Protein AF-A0A3C0CTW0-F1 (afdb_monomer_lite)

Sequence (171 aa):
MAKQFTDHVKERFPDVNFYAYLYDEPPAKVYTELAKITNALHQAAPDLKIFIPKQVSKDIGYVQTWCVPMSPGYLHPNLQKAELEAGRDIWYYNWVVRLDPYDYIRGRLYTWQIYSADGNGGLLWNTVFNPKGINPWNDFEKTHSCGGATIFYPPLKEGEEMIPSLRAAQV

pLDDT: mean 89.59, std 7.58, range [68.06, 98.0]

Structure (mmCIF, N/CA/C/O backbone):
data_AF-A0A3C0CTW0-F1
#
_entry.id   AF-A0A3C0CTW0-F1
#
loop_
_atom_site.group_PDB
_atom_site.id
_atom_site.type_symbol
_atom_site.label_atom_id
_atom_site.label_alt_id
_atom_site.label_comp_id
_atom_site.label_asym_id
_atom_site.label_entity_id
_atom_site.label_seq_id
_atom_site.pdbx_PDB_ins_code
_atom_site.Cartn_x
_atom_site.Cartn_y
_atom_site.Cartn_z
_atom_site.occupancy
_atom_site.B_iso_or_equiv
_atom_site.auth_seq_id
_atom_site.auth_comp_id
_atom_site.auth_asym_id
_atom_site.auth_atom_id
_atom_site.pdbx_PDB_model_num
ATOM 1 N N . MET A 1 1 ? -27.154 0.621 -0.328 1.00 78.38 1 MET A N 1
ATOM 2 C CA . MET A 1 1 ? -26.190 0.370 -1.420 1.00 78.38 1 MET A CA 1
ATOM 3 C C . MET A 1 1 ? -24.886 -0.249 -0.919 1.00 78.38 1 MET A C 1
ATOM 5 O O . MET A 1 1 ? -24.635 -1.379 -1.301 1.00 78.38 1 MET A O 1
ATOM 9 N N . ALA A 1 2 ? -24.105 0.398 -0.036 1.00 86.81 2 ALA A N 1
ATOM 10 C CA . ALA A 1 2 ? -22.825 -0.159 0.447 1.00 86.81 2 ALA A CA 1
ATOM 11 C C . ALA A 1 2 ? -22.967 -1.565 1.064 1.00 86.81 2 ALA A C 1
ATOM 13 O O . ALA A 1 2 ? -22.318 -2.492 0.603 1.00 86.81 2 ALA A O 1
ATOM 14 N N . LYS A 1 3 ? -23.915 -1.751 1.996 1.00 91.62 3 LYS A N 1
ATOM 15 C CA . LYS A 1 3 ? -24.206 -3.064 2.597 1.00 91.62 3 LYS A CA 1
ATOM 16 C C . LYS A 1 3 ? -24.538 -4.146 1.565 1.00 91.62 3 LYS A C 1
ATOM 18 O O . LYS A 1 3 ? -23.960 -5.217 1.602 1.00 91.62 3 LYS A O 1
ATOM 23 N N . GLN A 1 4 ? -25.438 -3.848 0.627 1.00 92.88 4 GLN A N 1
ATOM 24 C CA . GLN A 1 4 ? -25.841 -4.798 -0.419 1.00 92.88 4 GLN A CA 1
ATOM 25 C C . GLN A 1 4 ? -24.654 -5.221 -1.290 1.00 92.88 4 GLN A C 1
ATOM 27 O O . GLN A 1 4 ? -24.538 -6.390 -1.639 1.00 92.88 4 GLN A O 1
ATOM 32 N N . PHE A 1 5 ? -23.768 -4.279 -1.624 1.00 90.56 5 PHE A N 1
ATOM 33 C CA . PHE A 1 5 ? -22.557 -4.582 -2.377 1.00 90.56 5 PHE A CA 1
ATOM 34 C C . PHE A 1 5 ? -21.584 -5.441 -1.557 1.00 90.56 5 PHE A C 1
ATOM 36 O O . PHE A 1 5 ? -21.097 -6.449 -2.059 1.00 90.56 5 PHE A O 1
ATOM 43 N N . THR A 1 6 ? -21.346 -5.090 -0.289 1.00 91.94 6 THR A N 1
ATOM 44 C CA . THR A 1 6 ? -20.495 -5.875 0.617 1.00 91.94 6 THR A CA 1
ATOM 45 C C . THR A 1 6 ? -21.022 -7.299 0.793 1.00 91.94 6 THR A C 1
ATOM 47 O O . THR A 1 6 ? -20.250 -8.245 0.662 1.00 91.94 6 THR A O 1
ATOM 50 N N . ASP A 1 7 ? -22.328 -7.463 1.020 1.00 93.19 7 ASP A N 1
ATOM 51 C CA . ASP A 1 7 ? -22.971 -8.774 1.154 1.00 93.19 7 ASP A CA 1
ATOM 52 C C . ASP A 1 7 ? -22.791 -9.603 -0.129 1.00 93.19 7 ASP A C 1
ATOM 54 O O . ASP A 1 7 ? -22.365 -10.755 -0.064 1.00 93.19 7 ASP A O 1
ATOM 58 N N . HIS A 1 8 ? -23.025 -8.997 -1.299 1.00 93.75 8 HIS A N 1
ATOM 59 C CA . HIS A 1 8 ? -22.859 -9.661 -2.592 1.00 93.75 8 HIS A CA 1
ATOM 60 C C . HIS A 1 8 ? -21.417 -10.127 -2.840 1.00 93.75 8 HIS A C 1
ATOM 62 O O . HIS A 1 8 ? -21.197 -11.258 -3.276 1.00 93.75 8 HIS A O 1
ATOM 68 N N . VAL A 1 9 ? -20.425 -9.275 -2.559 1.00 93.06 9 VAL A N 1
ATOM 69 C CA . VAL A 1 9 ? -19.009 -9.629 -2.744 1.00 93.06 9 VAL A CA 1
ATOM 70 C C . VAL A 1 9 ? -18.611 -10.765 -1.808 1.00 93.06 9 VAL A C 1
ATOM 72 O O . VAL A 1 9 ? -17.962 -11.703 -2.261 1.00 93.06 9 VAL A O 1
ATOM 75 N N . LYS A 1 10 ? -19.040 -10.731 -0.542 1.00 92.81 10 LYS A N 1
ATOM 76 C CA . LYS A 1 10 ? -18.757 -11.806 0.421 1.00 92.81 10 LYS A CA 1
ATOM 77 C C . LYS A 1 10 ? -19.406 -13.129 0.028 1.00 92.81 10 LYS A C 1
ATOM 79 O O . LYS A 1 10 ? -18.784 -14.172 0.178 1.00 92.81 10 LYS A O 1
ATOM 84 N N . GLU A 1 11 ? -20.637 -13.097 -0.478 1.00 95.06 11 GLU A N 1
ATOM 85 C CA . GLU A 1 11 ? -21.318 -14.302 -0.959 1.00 95.06 11 GLU A CA 1
ATOM 86 C C . GLU A 1 11 ? -20.597 -14.901 -2.174 1.00 95.06 11 GLU A C 1
ATOM 88 O O . GLU A 1 11 ? -20.412 -16.115 -2.263 1.00 95.06 11 GLU A O 1
ATOM 93 N N . ARG A 1 12 ? -20.160 -14.054 -3.113 1.00 96.06 12 ARG A N 1
ATOM 94 C CA . ARG A 1 12 ? -19.537 -14.511 -4.359 1.00 96.06 12 ARG A CA 1
ATOM 95 C C . ARG A 1 12 ? -18.065 -14.901 -4.198 1.00 96.06 12 ARG A C 1
ATOM 97 O O . ARG A 1 12 ? -17.605 -15.780 -4.929 1.00 96.06 12 ARG A O 1
ATOM 104 N N . PHE A 1 13 ? -17.352 -14.245 -3.284 1.00 94.56 13 PHE A N 1
ATOM 105 C CA . PHE A 1 13 ? -15.907 -14.353 -3.072 1.00 94.56 13 PHE A CA 1
ATOM 106 C C . PHE A 1 13 ? -15.573 -14.403 -1.566 1.00 94.56 13 PHE A C 1
ATOM 108 O O . PHE A 1 13 ? -14.969 -13.468 -1.036 1.00 94.56 13 PHE A O 1
ATOM 115 N N . PRO A 1 14 ? -15.958 -15.479 -0.856 1.00 91.25 14 PRO A N 1
ATOM 116 C CA . PRO A 1 14 ? -15.880 -15.543 0.608 1.00 91.25 14 PRO A CA 1
ATOM 117 C C . PRO A 1 14 ? -14.457 -15.421 1.170 1.00 91.25 14 PRO A C 1
ATOM 119 O O . PRO A 1 14 ? -14.283 -14.912 2.275 1.00 91.25 14 PRO A O 1
ATOM 122 N N . ASP A 1 15 ? -13.448 -15.827 0.398 1.00 91.38 15 ASP A N 1
ATOM 123 C CA . ASP A 1 15 ? -12.043 -15.837 0.824 1.00 91.38 15 ASP A CA 1
ATOM 124 C C . ASP A 1 15 ? -11.264 -14.581 0.390 1.00 91.38 15 ASP A C 1
ATOM 126 O O . ASP A 1 15 ? -10.053 -14.484 0.599 1.00 91.38 15 ASP A O 1
ATOM 130 N N . VAL A 1 16 ? -11.933 -13.608 -0.243 1.00 88.25 16 VAL A N 1
ATOM 131 C CA . VAL A 1 16 ? -11.286 -12.412 -0.797 1.00 88.25 16 VAL A CA 1
ATOM 132 C C . VAL A 1 16 ? -11.500 -11.210 0.115 1.00 88.25 16 VAL A C 1
ATOM 134 O O . VAL A 1 16 ? -12.624 -10.817 0.424 1.00 88.25 16 VAL A O 1
ATOM 137 N N . ASN A 1 17 ? -10.400 -10.552 0.484 1.00 85.12 17 ASN A N 1
ATOM 138 C CA . ASN A 1 17 ? -10.466 -9.242 1.120 1.00 85.12 17 ASN A CA 1
ATOM 139 C C . ASN A 1 17 ? -10.796 -8.175 0.073 1.00 85.12 17 ASN A C 1
ATOM 141 O O . ASN A 1 17 ? -9.999 -7.910 -0.826 1.00 85.12 17 ASN A O 1
ATOM 145 N N . PHE A 1 18 ? -11.954 -7.538 0.214 1.00 89.88 18 PHE A N 1
ATOM 146 C CA . PHE A 1 18 ? -12.351 -6.417 -0.627 1.00 89.88 18 PHE A CA 1
ATOM 147 C C . PHE A 1 18 ? -12.146 -5.087 0.101 1.00 89.88 18 PHE A C 1
ATOM 149 O O . PHE A 1 18 ? -12.523 -4.948 1.266 1.00 89.88 18 PHE A O 1
ATOM 156 N N . TYR A 1 19 ? -11.596 -4.104 -0.612 1.00 92.88 19 TYR A N 1
ATOM 157 C CA . TYR A 1 19 ? -11.325 -2.770 -0.088 1.00 92.88 19 TYR A CA 1
ATOM 158 C C . TYR A 1 19 ? -12.023 -1.698 -0.925 1.00 92.88 19 TYR A C 1
ATOM 160 O O . TYR A 1 19 ? -11.963 -1.709 -2.153 1.00 92.88 19 TYR A O 1
ATOM 168 N N . ALA A 1 20 ? -12.636 -0.727 -0.254 1.00 94.12 20 ALA A N 1
ATOM 169 C CA . ALA A 1 20 ? -13.048 0.523 -0.868 1.00 94.12 20 ALA A CA 1
ATOM 170 C C . ALA A 1 20 ? -11.861 1.496 -0.893 1.00 94.12 20 ALA A C 1
ATOM 172 O O . ALA A 1 20 ? -11.412 1.969 0.155 1.00 94.12 20 ALA A O 1
ATOM 173 N N . TYR A 1 21 ? -11.378 1.807 -2.095 1.00 94.06 21 TYR A N 1
ATOM 174 C CA . TYR A 1 21 ? -10.379 2.844 -2.334 1.00 94.06 21 TYR A CA 1
ATOM 175 C C . TYR A 1 21 ? -11.085 4.141 -2.734 1.00 94.06 21 TYR A C 1
ATOM 177 O O . TYR A 1 21 ? -11.569 4.280 -3.855 1.00 94.06 21 TYR A O 1
ATOM 185 N N . LEU A 1 22 ? -11.236 5.051 -1.770 1.00 90.06 22 LEU A N 1
ATOM 186 C CA . LEU A 1 22 ? -12.140 6.200 -1.904 1.00 90.06 22 LEU A CA 1
ATOM 187 C C . LEU A 1 22 ? -11.448 7.470 -2.396 1.00 90.06 22 LEU A C 1
ATOM 189 O O . LEU A 1 22 ? -12.069 8.278 -3.083 1.00 90.06 22 LEU A O 1
ATOM 193 N N . TYR A 1 23 ? -10.196 7.680 -1.996 1.00 94.56 23 TYR A N 1
ATOM 194 C CA . TYR A 1 23 ? -9.456 8.891 -2.319 1.00 94.56 23 TYR A CA 1
ATOM 195 C C . TYR A 1 23 ? -7.955 8.606 -2.284 1.00 94.56 23 TYR A C 1
ATOM 197 O O . TYR A 1 23 ? -7.455 8.037 -1.313 1.00 94.56 23 TYR A O 1
ATOM 205 N N . ASP A 1 24 ? -7.248 9.038 -3.325 1.00 94.38 24 ASP A N 1
ATOM 206 C CA . ASP A 1 24 ? -5.792 8.961 -3.399 1.00 94.38 24 ASP A CA 1
ATOM 207 C C . ASP A 1 24 ? -5.129 10.180 -2.738 1.00 94.38 24 ASP A C 1
ATOM 209 O O . ASP A 1 24 ? -5.405 11.321 -3.111 1.00 94.38 24 ASP A O 1
ATOM 213 N N . GLU A 1 25 ? -4.300 9.944 -1.722 1.00 93.81 25 GLU A N 1
ATOM 214 C CA . GLU A 1 25 ? -3.543 10.960 -0.980 1.00 93.81 25 GLU A CA 1
ATOM 215 C C . GLU A 1 25 ? -4.341 12.219 -0.577 1.00 93.81 25 GLU A C 1
ATOM 217 O O . GLU A 1 25 ? -3.901 13.348 -0.833 1.00 93.81 25 GLU A O 1
ATOM 222 N N . PRO A 1 26 ? -5.497 12.081 0.106 1.00 95.75 26 PRO A N 1
ATOM 223 C CA . PRO A 1 26 ? -6.413 13.194 0.332 1.00 95.75 26 PRO A CA 1
ATOM 224 C C . PRO A 1 26 ? -5.715 14.408 0.975 1.00 95.75 26 PRO A C 1
ATOM 226 O O . PRO A 1 26 ? -4.914 14.250 1.905 1.00 95.75 26 PRO A O 1
ATOM 229 N N . PRO A 1 27 ? -5.981 15.640 0.506 1.00 95.88 27 PRO A N 1
ATOM 230 C CA . PRO A 1 27 ? -5.496 16.852 1.159 1.00 95.88 27 PRO A CA 1
ATOM 231 C C . PRO A 1 27 ? -6.365 17.225 2.371 1.00 95.88 27 PRO A C 1
ATOM 233 O O . PRO A 1 27 ? -7.564 16.963 2.389 1.00 95.88 27 PRO A O 1
ATOM 236 N N . ALA A 1 28 ? -5.801 17.948 3.344 1.00 96.06 28 ALA A N 1
ATOM 237 C CA . ALA A 1 28 ? -6.490 18.294 4.598 1.00 96.06 28 ALA A CA 1
ATOM 238 C C . ALA A 1 28 ? -7.864 18.971 4.414 1.00 96.06 28 ALA A C 1
ATOM 240 O O . ALA A 1 28 ? -8.792 18.728 5.179 1.00 96.06 28 ALA A O 1
ATOM 241 N N . LYS A 1 29 ? -8.031 19.771 3.353 1.00 96.81 29 LYS A N 1
ATOM 242 C CA . LYS A 1 29 ? -9.288 20.475 3.042 1.00 96.81 29 LYS A CA 1
ATOM 243 C C . LYS A 1 29 ? -10.498 19.556 2.822 1.00 96.81 29 LYS A C 1
ATOM 245 O O . LYS A 1 29 ? -11.621 20.041 2.892 1.00 96.81 29 LYS A O 1
ATOM 250 N N . VAL A 1 30 ? -10.287 18.271 2.514 1.00 97.12 30 VAL A N 1
ATOM 251 C CA . VAL A 1 30 ? -11.383 17.308 2.304 1.00 97.12 30 VAL A CA 1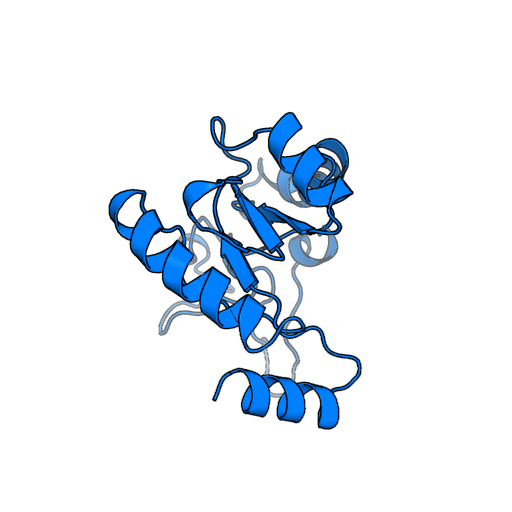
ATOM 252 C C . VAL A 1 30 ? -11.599 16.371 3.490 1.00 97.12 30 VAL A C 1
ATOM 254 O O . VAL A 1 30 ? -12.536 15.582 3.450 1.00 97.12 30 VAL A O 1
ATOM 257 N N . TYR A 1 31 ? -10.781 16.447 4.546 1.00 97.12 31 TYR A N 1
ATOM 258 C CA . TYR A 1 31 ? -10.824 15.484 5.654 1.00 97.12 31 TYR A CA 1
ATOM 259 C C . TYR A 1 31 ? -12.187 15.442 6.337 1.00 97.12 31 TYR A C 1
ATOM 261 O O . TYR A 1 31 ? -12.724 14.361 6.538 1.00 97.12 31 TYR A O 1
ATOM 269 N N . THR A 1 32 ? -12.803 16.598 6.592 1.00 97.50 32 THR A N 1
ATOM 270 C CA . THR A 1 32 ? -14.126 16.664 7.226 1.00 97.50 32 THR A CA 1
ATOM 271 C C . THR A 1 32 ? -15.200 15.939 6.419 1.00 97.50 32 THR A C 1
ATOM 273 O O . THR A 1 32 ? -15.996 15.192 6.984 1.00 97.50 32 THR A O 1
ATOM 276 N N . GLU A 1 33 ? -15.233 16.134 5.100 1.00 97.56 33 GLU A N 1
ATOM 277 C CA . GLU A 1 33 ? -16.213 15.458 4.245 1.00 97.56 33 GLU A CA 1
ATOM 278 C C . GLU A 1 33 ? -15.877 13.976 4.076 1.00 97.56 33 GLU A C 1
ATOM 280 O O . GLU A 1 33 ? -16.768 13.128 4.128 1.00 97.56 33 GLU A O 1
ATOM 285 N N . LEU A 1 34 ? -14.589 13.646 3.963 1.00 97.38 34 LEU A N 1
ATOM 286 C CA . LEU A 1 34 ? -14.139 12.265 3.876 1.00 97.38 34 LEU A CA 1
ATOM 287 C C . LEU A 1 34 ? -14.483 11.487 5.152 1.00 97.38 34 LEU A C 1
ATOM 289 O O . LEU A 1 34 ? -15.004 10.385 5.045 1.00 97.38 34 LEU A O 1
ATOM 293 N N . ALA A 1 35 ? -14.320 12.083 6.335 1.00 98.00 35 ALA A N 1
ATOM 294 C CA . ALA A 1 35 ? -14.710 11.490 7.611 1.00 98.00 35 ALA A CA 1
ATOM 295 C C . ALA A 1 35 ? -16.208 11.204 7.707 1.00 98.00 35 ALA A C 1
ATOM 297 O O . ALA A 1 35 ? -16.606 10.169 8.240 1.00 98.00 35 ALA A O 1
ATOM 298 N N . LYS A 1 36 ? -17.064 12.088 7.178 1.00 97.81 36 LYS A N 1
ATOM 299 C CA . LYS A 1 36 ? -18.508 11.812 7.108 1.00 97.81 36 LYS A CA 1
ATOM 300 C C . LYS A 1 36 ? -18.777 10.576 6.253 1.00 97.81 36 LYS A C 1
ATOM 302 O O . LYS A 1 36 ? -19.565 9.723 6.651 1.00 97.81 36 LYS A O 1
ATOM 307 N N . ILE A 1 37 ? -18.106 10.468 5.106 1.00 96.69 37 ILE A N 1
ATOM 308 C CA . ILE A 1 37 ? -18.275 9.356 4.165 1.00 96.69 37 ILE A CA 1
ATOM 309 C C . ILE A 1 37 ? -17.755 8.047 4.766 1.00 96.69 37 ILE A C 1
ATOM 311 O O . ILE A 1 37 ? -18.495 7.067 4.810 1.00 96.69 37 ILE A O 1
ATOM 315 N N . THR A 1 38 ? -16.512 8.017 5.248 1.00 97.31 38 THR A N 1
ATOM 316 C CA . THR A 1 38 ? -15.878 6.803 5.779 1.00 97.31 38 THR A CA 1
ATOM 317 C C . THR A 1 38 ? -16.617 6.263 6.998 1.00 97.31 38 THR A C 1
ATOM 319 O O . THR A 1 38 ? -16.889 5.064 7.070 1.00 97.31 38 THR A O 1
ATOM 322 N N . ASN A 1 39 ? -17.039 7.139 7.914 1.00 97.31 39 ASN A N 1
ATOM 323 C CA . ASN A 1 39 ? -17.809 6.737 9.087 1.00 97.31 39 ASN A CA 1
ATOM 324 C C . ASN A 1 39 ? -19.211 6.241 8.710 1.00 97.31 39 ASN A C 1
ATOM 326 O O . ASN A 1 39 ? -19.650 5.222 9.240 1.00 97.31 39 ASN A O 1
ATOM 330 N N . ALA A 1 40 ? -19.905 6.907 7.780 1.00 96.75 40 ALA A N 1
ATOM 331 C CA . ALA A 1 40 ? -21.215 6.451 7.313 1.00 96.75 40 ALA A CA 1
ATOM 332 C C . ALA A 1 40 ? -21.127 5.090 6.601 1.00 96.75 40 ALA A C 1
ATOM 334 O O . ALA A 1 40 ? -21.987 4.232 6.803 1.00 96.75 40 ALA A O 1
ATOM 335 N N . LEU A 1 41 ? -20.076 4.867 5.804 1.00 95.94 41 LEU A N 1
ATOM 336 C CA . LEU A 1 41 ? -19.817 3.578 5.162 1.00 95.94 41 LEU A CA 1
ATOM 337 C C . LEU A 1 41 ? -19.554 2.482 6.194 1.00 95.94 41 LEU A C 1
ATOM 339 O O . LEU A 1 41 ? -20.175 1.426 6.104 1.00 95.94 41 LEU A O 1
ATOM 343 N N . HIS A 1 42 ? -18.708 2.745 7.192 1.00 96.00 42 HIS A N 1
ATOM 344 C CA . HIS A 1 42 ? -18.429 1.785 8.258 1.00 96.00 42 HIS A CA 1
ATOM 345 C C . HIS A 1 42 ? -19.683 1.450 9.078 1.00 96.00 42 HIS A C 1
ATOM 347 O O . HIS A 1 42 ? -19.943 0.285 9.357 1.00 96.00 42 HIS A O 1
ATOM 353 N N . GLN A 1 43 ? -20.512 2.444 9.409 1.00 96.19 43 GLN A N 1
ATOM 354 C CA . GLN A 1 43 ? -21.780 2.212 10.108 1.00 96.19 43 GLN A CA 1
ATOM 355 C C . GLN A 1 43 ? -22.762 1.379 9.274 1.00 96.19 43 GLN A C 1
ATOM 357 O O . GLN A 1 43 ? -23.440 0.504 9.807 1.00 96.19 43 GLN A O 1
ATOM 362 N N . ALA A 1 44 ? -22.851 1.642 7.967 1.00 95.38 44 ALA A N 1
ATOM 363 C CA . ALA A 1 44 ? -23.771 0.933 7.082 1.00 95.38 44 ALA A CA 1
ATOM 364 C C . ALA A 1 44 ? -23.294 -0.486 6.723 1.00 95.38 44 ALA A C 1
ATOM 366 O O . ALA A 1 44 ? -24.121 -1.367 6.485 1.00 95.38 44 ALA A O 1
ATOM 367 N N . ALA A 1 45 ? -21.980 -0.695 6.641 1.00 94.75 45 ALA A N 1
ATOM 368 C CA . ALA A 1 45 ? -21.345 -1.953 6.268 1.00 94.75 45 ALA A CA 1
ATOM 369 C C . ALA A 1 45 ? -20.024 -2.131 7.045 1.00 94.75 45 ALA A C 1
ATOM 371 O O . ALA A 1 45 ? -18.957 -1.848 6.501 1.00 94.75 45 ALA A O 1
ATOM 372 N N . PRO A 1 46 ? -20.067 -2.620 8.299 1.00 93.06 46 PRO A N 1
ATOM 373 C CA . PRO A 1 46 ? -18.875 -2.742 9.146 1.00 93.06 46 PRO A CA 1
ATOM 374 C C . PRO A 1 46 ? -17.771 -3.634 8.569 1.00 93.06 46 PRO A C 1
ATOM 376 O O . PRO A 1 46 ? -16.598 -3.412 8.850 1.00 93.06 46 PRO A O 1
ATOM 379 N N 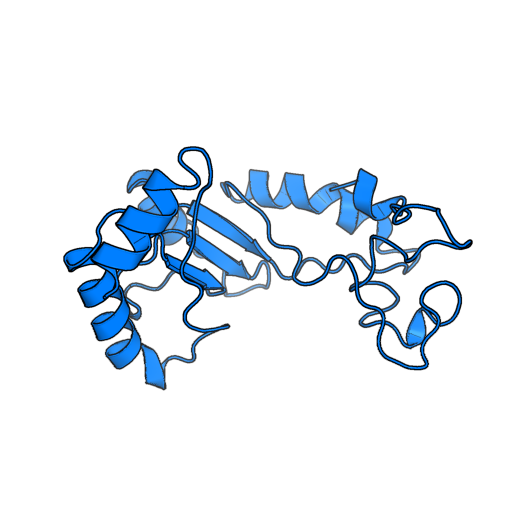. ASP A 1 47 ? -18.150 -4.602 7.732 1.00 92.12 47 ASP A N 1
ATOM 380 C CA . ASP A 1 47 ? -17.228 -5.516 7.052 1.00 92.12 47 ASP A CA 1
ATOM 381 C C . ASP A 1 47 ? -16.528 -4.884 5.837 1.00 92.12 47 ASP A C 1
ATOM 383 O O . ASP A 1 47 ? -15.590 -5.466 5.288 1.00 92.12 47 ASP A O 1
ATOM 387 N N . LEU A 1 48 ? -16.982 -3.712 5.375 1.00 93.88 48 LEU A N 1
ATOM 388 C CA . LEU A 1 48 ? -16.331 -3.002 4.282 1.00 93.88 48 LEU A CA 1
ATOM 389 C C . LEU A 1 48 ? -15.015 -2.401 4.779 1.00 93.88 48 LEU A C 1
ATOM 391 O O . LEU A 1 48 ? -14.998 -1.432 5.538 1.00 93.88 48 LEU A O 1
ATOM 395 N N . LYS A 1 49 ? -13.900 -2.938 4.288 1.00 95.12 49 LYS A N 1
ATOM 396 C CA . LYS A 1 49 ? -12.576 -2.393 4.574 1.00 95.12 49 LYS A CA 1
ATOM 397 C C . LYS A 1 49 ? -12.341 -1.145 3.727 1.00 95.12 49 LYS A C 1
ATOM 399 O O . LYS A 1 49 ? -12.572 -1.159 2.521 1.00 95.12 49 LYS A O 1
ATOM 404 N N . ILE A 1 50 ? -11.871 -0.065 4.342 1.00 97.12 50 ILE A N 1
ATOM 405 C CA . ILE A 1 50 ? -11.513 1.178 3.643 1.00 97.12 50 ILE A CA 1
ATOM 406 C C . ILE A 1 50 ? -9.992 1.295 3.595 1.00 97.12 50 ILE A C 1
ATOM 408 O O . ILE A 1 50 ? -9.332 1.134 4.622 1.00 97.12 50 ILE A O 1
ATOM 412 N N . PHE A 1 51 ? -9.458 1.585 2.411 1.00 97.12 51 PHE A N 1
ATOM 413 C CA . PHE A 1 51 ? -8.030 1.761 2.158 1.00 97.12 51 PHE A CA 1
ATOM 414 C C . PHE A 1 51 ? -7.734 3.215 1.778 1.00 97.12 51 PHE A C 1
ATOM 416 O O . PHE A 1 51 ? -8.400 3.762 0.892 1.00 97.12 51 PHE A O 1
ATOM 423 N N . ILE A 1 52 ? -6.732 3.832 2.417 1.00 97.19 52 ILE A N 1
ATOM 424 C CA . ILE A 1 52 ? -6.286 5.199 2.101 1.00 97.19 52 ILE A CA 1
ATOM 425 C C . ILE A 1 52 ? -4.748 5.285 2.099 1.00 97.19 52 ILE A C 1
ATOM 427 O O . ILE A 1 52 ? -4.125 5.005 3.126 1.00 97.19 52 ILE A O 1
ATOM 431 N N . PRO A 1 53 ? -4.124 5.729 0.991 1.00 95.31 53 PRO A N 1
ATOM 432 C CA . PRO A 1 53 ? -2.706 6.048 0.937 1.00 95.31 53 PRO A CA 1
ATOM 433 C C . PRO A 1 53 ? -2.455 7.431 1.539 1.00 95.31 53 PRO A C 1
ATOM 435 O O . PRO A 1 53 ? -2.655 8.463 0.901 1.00 95.31 53 PRO A O 1
ATOM 438 N N . LYS A 1 54 ? -2.104 7.460 2.825 1.00 95.12 54 LYS A N 1
ATOM 439 C CA . LYS A 1 54 ? -1.806 8.665 3.606 1.00 95.12 54 LYS A CA 1
ATOM 440 C C . LYS A 1 54 ? -1.133 8.272 4.921 1.00 95.12 54 LYS A C 1
ATOM 442 O O . LYS A 1 54 ? -1.251 7.131 5.364 1.00 95.12 54 LYS A O 1
ATOM 447 N N . GLN A 1 55 ? -0.469 9.221 5.583 1.00 95.25 55 GLN A N 1
ATOM 448 C CA . GLN A 1 55 ? -0.126 9.031 6.992 1.00 95.25 55 GLN A CA 1
ATOM 449 C C . GLN A 1 55 ? -1.389 8.845 7.836 1.00 95.25 55 GLN A C 1
ATOM 451 O O . GLN A 1 55 ? -2.441 9.408 7.519 1.00 95.25 55 GLN A O 1
ATOM 456 N N . VAL A 1 56 ? -1.256 8.115 8.942 1.00 96.44 56 VAL A N 1
ATOM 457 C CA . VAL A 1 56 ? -2.343 7.938 9.908 1.00 96.44 56 VAL A CA 1
ATOM 458 C C . VAL A 1 56 ? -2.840 9.307 10.375 1.00 96.44 56 VAL A C 1
ATOM 460 O O . VAL A 1 56 ? -2.069 10.120 10.891 1.00 96.44 56 VAL A O 1
ATOM 463 N N . SER A 1 57 ? -4.137 9.557 10.201 1.00 94.44 57 SER A N 1
ATOM 464 C CA . SER A 1 57 ? -4.796 10.788 10.630 1.00 94.44 57 SER A CA 1
ATOM 465 C C . SER A 1 57 ? -6.163 10.479 11.223 1.00 94.44 57 SER A C 1
ATOM 467 O O . SER A 1 57 ? -6.990 9.808 10.612 1.00 94.44 57 SER A O 1
ATOM 469 N N . LYS A 1 58 ? -6.426 11.045 12.402 1.00 93.00 58 LYS A N 1
ATOM 470 C CA . LYS A 1 58 ? -7.726 10.929 13.075 1.00 93.00 58 LYS A CA 1
ATOM 471 C C . LYS A 1 58 ? -8.827 11.743 12.385 1.00 93.00 58 LYS A C 1
ATOM 473 O O . LYS A 1 58 ? -10.004 11.522 12.651 1.00 93.00 58 LYS A O 1
ATOM 478 N N . ASP A 1 59 ? -8.459 12.653 11.484 1.00 95.62 59 ASP A N 1
ATOM 479 C CA . ASP A 1 59 ? -9.382 13.608 10.867 1.00 95.62 59 ASP A CA 1
ATOM 480 C C . ASP A 1 59 ? -10.149 13.025 9.673 1.00 95.62 59 ASP A C 1
ATOM 482 O O . ASP A 1 59 ? -11.116 13.628 9.222 1.00 95.62 59 ASP A O 1
ATOM 486 N N . ILE A 1 60 ? -9.724 11.868 9.152 1.00 95.88 60 ILE A N 1
ATOM 487 C CA . ILE A 1 60 ? -10.317 11.194 7.981 1.00 95.88 60 ILE A CA 1
ATOM 488 C C . ILE A 1 60 ? -11.384 10.155 8.397 1.00 95.88 60 ILE A C 1
ATOM 490 O O . ILE A 1 60 ? -12.063 9.575 7.549 1.00 95.88 60 ILE A O 1
ATOM 494 N N . GLY A 1 61 ? -11.595 9.951 9.701 1.00 95.69 61 GLY A N 1
ATOM 495 C CA . GLY A 1 61 ? -12.565 8.989 10.230 1.00 95.69 61 GLY A CA 1
ATOM 496 C C . GLY A 1 61 ? -12.080 7.541 10.133 1.00 95.69 61 GLY A C 1
ATOM 497 O O . GLY A 1 61 ? -10.892 7.267 10.281 1.00 95.69 61 GLY A O 1
ATOM 498 N N . TYR A 1 62 ? -13.008 6.603 9.930 1.00 96.88 62 TYR A N 1
ATOM 499 C CA . TYR A 1 62 ? -12.697 5.175 9.878 1.00 96.88 62 TYR A CA 1
ATOM 500 C C . TYR A 1 62 ? -11.862 4.800 8.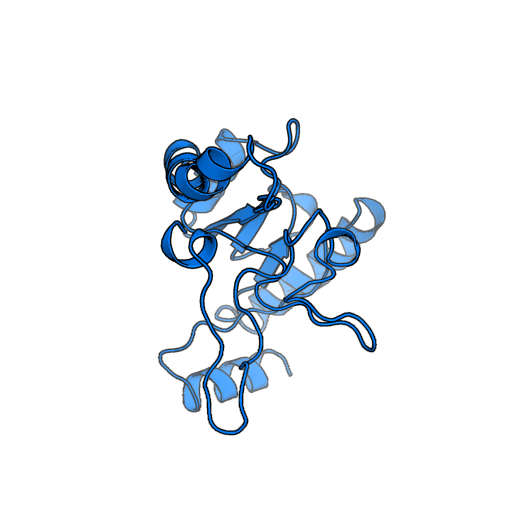644 1.00 96.88 62 TYR A C 1
ATOM 502 O O . TYR A 1 62 ? -12.276 5.003 7.504 1.00 96.88 62 TYR A O 1
ATOM 510 N N . VAL A 1 63 ? -10.719 4.158 8.870 1.00 97.81 63 VAL A N 1
ATOM 511 C CA . VAL A 1 63 ? -9.882 3.557 7.826 1.00 97.81 63 VAL A CA 1
ATOM 512 C C . VAL A 1 63 ? -9.440 2.187 8.321 1.00 97.81 63 VAL A C 1
ATOM 514 O O . VAL A 1 63 ? -8.982 2.063 9.454 1.00 97.81 63 VAL A O 1
ATOM 517 N N . GLN A 1 64 ? -9.608 1.150 7.496 1.00 97.69 64 GLN A N 1
ATOM 518 C CA . GLN A 1 64 ? -9.156 -0.196 7.857 1.00 97.69 64 GLN A CA 1
ATOM 519 C C . GLN A 1 64 ? -7.660 -0.369 7.580 1.00 97.69 64 GLN A C 1
ATOM 521 O O . GLN A 1 64 ? -6.961 -0.995 8.372 1.00 97.69 64 GLN A O 1
ATOM 526 N N . THR A 1 65 ? -7.183 0.183 6.465 1.00 97.81 65 THR A N 1
ATOM 527 C CA . THR A 1 65 ? -5.789 0.070 6.034 1.00 97.81 65 THR A CA 1
ATOM 528 C C . THR A 1 65 ? -5.242 1.438 5.668 1.00 97.81 65 THR A C 1
ATOM 530 O O . THR A 1 65 ? -5.659 2.048 4.678 1.00 97.81 65 THR A O 1
ATOM 533 N N . TRP A 1 66 ? -4.282 1.903 6.461 1.00 97.69 66 TRP A N 1
ATOM 534 C CA . TRP A 1 66 ? -3.484 3.078 6.141 1.00 97.69 66 TRP A CA 1
ATOM 535 C C . TRP A 1 66 ? -2.277 2.646 5.329 1.00 97.69 66 TRP A C 1
ATOM 537 O O . TRP A 1 66 ? -1.479 1.838 5.796 1.00 97.69 66 TRP A O 1
ATOM 547 N N . CYS A 1 67 ? -2.114 3.192 4.130 1.00 96.88 67 CYS A N 1
ATOM 548 C CA . CYS A 1 67 ? -0.903 2.996 3.350 1.00 96.88 67 CYS A CA 1
ATOM 549 C C . CYS A 1 67 ? -0.024 4.240 3.493 1.00 96.88 67 CYS A C 1
ATOM 551 O O . CYS A 1 67 ? -0.280 5.275 2.892 1.00 96.88 67 CYS A O 1
ATOM 553 N N . VAL A 1 68 ? 0.967 4.168 4.373 1.00 96.38 68 VAL A N 1
ATOM 554 C CA . VAL A 1 68 ? 1.773 5.300 4.829 1.00 96.38 68 VAL A CA 1
ATOM 555 C C . VAL A 1 68 ? 2.966 5.519 3.887 1.00 96.38 68 VAL A C 1
ATOM 557 O O . VAL A 1 68 ? 3.672 4.562 3.551 1.00 96.38 68 VAL A O 1
ATOM 560 N N . PRO A 1 69 ? 3.254 6.762 3.460 1.00 93.50 69 PRO A N 1
ATOM 561 C CA . PRO A 1 69 ? 4.479 7.048 2.719 1.00 93.50 69 PRO A CA 1
ATOM 562 C C . PRO A 1 69 ? 5.712 6.727 3.570 1.00 93.50 69 PRO A C 1
ATOM 564 O O . PRO A 1 69 ? 5.810 7.197 4.702 1.00 93.50 69 PRO A O 1
ATOM 567 N N . MET A 1 70 ? 6.710 6.025 3.022 1.00 88.25 70 MET A N 1
ATOM 568 C CA . MET A 1 70 ? 8.006 5.875 3.714 1.00 88.25 70 MET A CA 1
ATOM 569 C C . MET A 1 70 ? 8.867 7.146 3.712 1.00 88.25 70 MET A C 1
ATOM 571 O O . MET A 1 70 ? 9.944 7.174 4.308 1.00 88.25 70 MET A O 1
ATOM 575 N N . SER A 1 71 ? 8.427 8.208 3.039 1.00 85.56 71 SER A N 1
ATOM 576 C CA . SER A 1 71 ? 9.147 9.477 3.015 1.00 85.56 71 SER A CA 1
ATOM 577 C C . SER A 1 71 ? 9.213 10.118 4.414 1.00 85.56 71 SER A C 1
ATOM 579 O O . SER A 1 71 ? 8.265 9.999 5.199 1.00 85.56 71 SER A O 1
ATOM 581 N N . PRO A 1 72 ? 10.299 10.846 4.741 1.00 84.44 72 PRO A N 1
ATOM 582 C CA . PRO A 1 72 ? 10.404 11.566 6.007 1.00 84.44 72 PRO A CA 1
ATOM 583 C C . PRO A 1 72 ? 9.204 12.493 6.251 1.00 84.44 72 PRO A C 1
ATOM 585 O O . PRO A 1 72 ? 8.739 13.169 5.336 1.00 84.44 72 PRO A O 1
ATOM 588 N N . GLY A 1 73 ? 8.720 12.532 7.495 1.00 88.81 73 GLY A N 1
ATOM 589 C CA . GLY A 1 73 ? 7.595 13.378 7.916 1.00 88.81 73 GLY A CA 1
ATOM 590 C C . GLY A 1 73 ? 6.224 12.692 7.934 1.00 88.81 73 GLY A C 1
ATOM 591 O O . GLY A 1 73 ? 5.307 13.235 8.541 1.00 88.81 73 GLY A O 1
ATOM 592 N N . TYR A 1 74 ? 6.091 11.498 7.347 1.00 92.44 74 TYR A N 1
ATOM 593 C CA . TYR A 1 74 ? 4.826 10.748 7.310 1.00 92.44 74 TYR A CA 1
ATOM 594 C C . TYR A 1 74 ? 4.755 9.589 8.312 1.00 92.44 74 TYR A C 1
ATOM 596 O O . TYR A 1 74 ? 3.668 9.106 8.623 1.00 92.44 74 TYR A O 1
ATOM 604 N N . LEU A 1 75 ? 5.905 9.154 8.834 1.00 92.69 75 LEU A N 1
ATOM 605 C CA . LEU A 1 75 ? 5.984 8.091 9.830 1.00 92.69 75 LEU A CA 1
ATOM 606 C C . LEU A 1 75 ? 5.635 8.639 11.216 1.00 92.69 75 LEU A C 1
ATOM 608 O O . LEU A 1 75 ? 6.323 9.507 11.762 1.00 92.69 75 LEU A O 1
ATOM 612 N N . HIS A 1 76 ? 4.576 8.094 11.805 1.00 94.31 76 HIS A N 1
ATOM 613 C CA . HIS A 1 76 ? 4.105 8.429 13.146 1.00 94.31 76 HIS A CA 1
ATOM 614 C C . HIS A 1 76 ? 3.961 7.138 13.967 1.00 94.31 76 HIS A C 1
ATOM 616 O O . HIS A 1 76 ? 2.844 6.635 14.114 1.00 94.31 76 HIS A O 1
ATOM 622 N N . PRO A 1 77 ? 5.066 6.588 14.515 1.00 93.06 77 PRO A N 1
ATOM 623 C CA . PRO A 1 77 ? 5.086 5.246 15.106 1.00 93.06 77 PRO A CA 1
ATOM 624 C C . PRO A 1 77 ? 4.029 5.029 16.191 1.00 93.06 77 PRO A C 1
ATOM 626 O O . PRO A 1 77 ? 3.349 4.012 16.194 1.00 93.06 77 PRO A O 1
ATOM 629 N N . ASN A 1 78 ? 3.813 6.021 17.060 1.00 94.81 78 ASN A N 1
ATOM 630 C CA . ASN A 1 78 ? 2.813 5.921 18.125 1.00 94.81 78 ASN A CA 1
ATOM 631 C C . ASN A 1 78 ? 1.375 5.844 17.585 1.00 94.81 78 ASN A C 1
ATOM 633 O O . ASN A 1 78 ? 0.551 5.132 18.151 1.00 94.81 78 ASN A O 1
ATOM 637 N N . LEU A 1 79 ? 1.064 6.567 16.501 1.00 95.81 79 LEU A N 1
ATOM 638 C CA . LEU A 1 79 ? -0.263 6.522 15.879 1.00 95.81 79 LEU A CA 1
ATOM 639 C C . LEU A 1 79 ? -0.463 5.215 15.110 1.00 95.81 79 LEU A C 1
ATOM 641 O O . LEU A 1 79 ? -1.495 4.576 15.260 1.00 95.81 79 LEU A O 1
ATOM 645 N N . GLN A 1 80 ? 0.542 4.792 14.343 1.00 96.56 80 GLN A N 1
ATOM 646 C CA . GLN A 1 80 ? 0.532 3.514 13.627 1.00 96.56 80 GLN A CA 1
ATOM 647 C C . GLN A 1 80 ? 0.363 2.331 14.584 1.00 96.56 80 GLN A C 1
ATOM 649 O O . GLN A 1 80 ? -0.474 1.466 14.346 1.00 96.56 80 GLN A O 1
ATOM 654 N N . LYS A 1 81 ? 1.098 2.327 15.701 1.00 96.81 81 LYS A N 1
ATOM 655 C CA . LYS A 1 81 ? 0.981 1.296 16.733 1.00 96.81 81 LYS A CA 1
ATOM 656 C C . LYS A 1 81 ? -0.427 1.237 17.328 1.00 96.81 81 LYS A C 1
ATOM 658 O O . LYS A 1 81 ? -0.971 0.149 17.461 1.00 96.81 81 LYS A O 1
ATOM 663 N N . ALA A 1 82 ? -1.031 2.388 17.627 1.00 96.69 82 ALA A N 1
ATOM 664 C CA . ALA A 1 82 ? -2.397 2.437 18.147 1.00 96.69 82 ALA A CA 1
ATOM 665 C C . ALA A 1 82 ? -3.430 1.872 17.151 1.00 96.69 82 ALA A C 1
ATOM 667 O O . ALA A 1 82 ? -4.369 1.195 17.560 1.00 96.69 82 ALA A O 1
ATOM 668 N N . GLU A 1 83 ? -3.255 2.115 15.849 1.00 97.56 83 GLU A N 1
ATOM 669 C CA . GLU A 1 83 ? -4.116 1.539 14.807 1.00 97.56 83 GLU A CA 1
ATOM 670 C C . GLU A 1 83 ? -3.927 0.012 14.702 1.00 97.56 83 GLU A C 1
ATOM 672 O O . GLU A 1 83 ? -4.915 -0.721 14.660 1.00 97.56 83 GLU A O 1
ATOM 677 N N . LEU A 1 84 ? -2.685 -0.488 14.738 1.00 97.38 84 LEU A N 1
ATOM 678 C CA . LEU A 1 84 ? -2.397 -1.933 14.749 1.00 97.38 84 LEU A CA 1
ATOM 679 C C . LEU A 1 84 ? -3.029 -2.631 15.961 1.00 97.38 84 LEU A C 1
ATOM 681 O O . LEU A 1 84 ? -3.682 -3.662 15.815 1.00 97.38 84 LEU A O 1
ATOM 685 N N . GLU A 1 85 ? -2.891 -2.046 17.154 1.00 97.19 85 GLU A N 1
ATOM 686 C CA . GLU A 1 85 ? -3.519 -2.542 18.388 1.00 97.19 85 GLU A CA 1
ATOM 687 C C . GLU A 1 85 ? -5.057 -2.526 18.306 1.00 97.19 85 GLU A C 1
ATOM 689 O O . GLU A 1 85 ? -5.719 -3.355 18.930 1.00 97.19 85 GLU A O 1
ATOM 694 N N . ALA A 1 86 ? -5.631 -1.637 17.490 1.00 96.25 86 ALA A N 1
ATOM 695 C CA . ALA A 1 86 ? -7.059 -1.591 17.178 1.00 96.25 86 ALA A CA 1
ATOM 696 C C . ALA A 1 86 ? -7.486 -2.559 16.049 1.00 96.25 86 ALA A C 1
ATOM 698 O O . ALA A 1 86 ? -8.638 -2.515 15.609 1.00 96.25 86 ALA A O 1
ATOM 699 N N . GLY A 1 87 ? -6.589 -3.431 15.570 1.00 96.31 87 GLY A N 1
ATOM 700 C CA . GLY A 1 87 ? -6.869 -4.41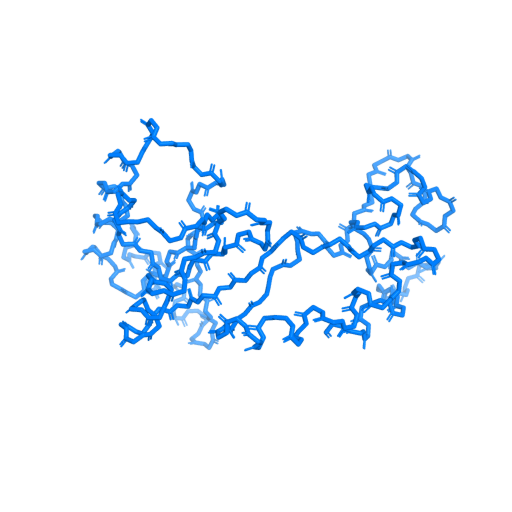0 14.513 1.00 96.31 87 GLY A CA 1
ATOM 701 C C . GLY A 1 87 ? -6.901 -3.818 13.101 1.00 96.31 87 GLY A C 1
ATOM 702 O O . GLY A 1 87 ? -7.583 -4.351 12.219 1.00 96.31 87 GLY A O 1
ATOM 703 N N . ARG A 1 88 ? -6.221 -2.688 12.886 1.00 97.38 88 ARG A N 1
ATOM 704 C CA . ARG A 1 88 ? -6.045 -2.057 11.570 1.00 97.38 88 ARG A CA 1
ATOM 705 C C . ARG A 1 88 ? -4.758 -2.508 10.908 1.00 97.38 88 ARG A C 1
ATOM 707 O O . ARG A 1 88 ? -3.861 -3.034 11.557 1.00 97.38 88 ARG A O 1
ATOM 714 N N . ASP A 1 89 ? -4.672 -2.249 9.611 1.00 97.62 89 ASP A N 1
ATOM 715 C CA . ASP A 1 89 ? -3.488 -2.538 8.818 1.00 97.62 89 ASP A CA 1
ATOM 716 C C . ASP A 1 89 ? -2.670 -1.264 8.583 1.00 97.62 89 ASP A C 1
ATOM 718 O O . ASP A 1 89 ? -3.216 -0.213 8.230 1.00 97.62 89 ASP A O 1
ATOM 722 N N . ILE A 1 90 ? -1.351 -1.383 8.730 1.00 97.88 90 ILE A N 1
ATOM 723 C CA . ILE A 1 90 ? -0.383 -0.345 8.378 1.00 97.88 90 ILE A CA 1
ATOM 724 C C . ILE A 1 90 ? 0.477 -0.885 7.248 1.00 97.88 90 ILE A C 1
ATOM 726 O O . ILE A 1 90 ? 1.340 -1.745 7.436 1.00 97.88 90 ILE A O 1
ATOM 730 N N . TRP A 1 91 ? 0.208 -0.380 6.054 1.00 96.94 91 TRP A N 1
ATOM 731 C CA . TRP A 1 91 ? 0.976 -0.671 4.858 1.00 96.94 91 TRP A CA 1
ATOM 732 C C . TRP A 1 91 ? 1.928 0.480 4.570 1.00 96.94 91 TRP A C 1
ATOM 734 O O . TRP A 1 91 ? 1.697 1.605 5.006 1.00 96.94 91 TRP A O 1
ATOM 744 N N . TYR A 1 92 ? 2.963 0.226 3.778 1.00 94.50 92 TYR A N 1
ATOM 745 C CA . TYR A 1 92 ? 3.884 1.270 3.335 1.00 94.50 92 TYR A CA 1
ATOM 746 C C . TYR A 1 92 ? 3.986 1.347 1.819 1.00 94.50 92 TYR A C 1
ATOM 748 O O . TYR A 1 92 ? 3.916 0.322 1.150 1.00 94.50 92 TYR A O 1
ATOM 756 N N . TYR A 1 93 ? 4.202 2.540 1.265 1.00 90.00 93 TYR A N 1
ATOM 757 C CA . TYR A 1 93 ? 4.390 2.744 -0.178 1.00 90.00 93 TYR A CA 1
ATOM 758 C C . TYR A 1 93 ? 5.469 3.788 -0.488 1.00 90.00 93 TYR A C 1
ATOM 760 O O . TYR A 1 93 ? 6.207 4.224 0.401 1.00 90.00 93 TYR A O 1
ATOM 768 N N . ASN A 1 94 ? 5.562 4.168 -1.766 1.00 74.50 94 ASN A N 1
ATOM 769 C CA . ASN A 1 94 ? 6.614 4.999 -2.361 1.00 74.50 94 ASN A CA 1
ATOM 770 C C . ASN A 1 94 ? 7.975 4.307 -2.463 1.00 74.50 94 ASN A C 1
ATOM 772 O O . ASN A 1 94 ? 9.017 4.967 -2.490 1.00 74.50 94 ASN A O 1
ATOM 776 N N . TRP A 1 95 ? 7.973 2.975 -2.583 1.00 74.94 95 TRP A N 1
ATOM 777 C CA . TRP A 1 95 ? 9.189 2.259 -2.934 1.00 74.94 95 TRP A CA 1
ATOM 778 C C . TRP A 1 95 ? 9.517 2.418 -4.409 1.00 74.94 95 TRP A C 1
ATOM 780 O O . TRP A 1 95 ? 8.710 2.105 -5.285 1.00 74.94 95 TRP A O 1
ATOM 790 N N . VAL A 1 96 ? 10.724 2.900 -4.686 1.00 70.12 96 VAL A N 1
ATOM 791 C CA . VAL A 1 96 ? 11.180 3.114 -6.052 1.00 70.12 96 VAL A CA 1
ATOM 792 C C . VAL A 1 96 ? 12.087 1.957 -6.454 1.00 70.12 96 VAL A C 1
ATOM 794 O O . VAL A 1 96 ? 13.258 1.902 -6.095 1.00 70.12 96 VAL A O 1
ATOM 797 N N . VAL A 1 97 ? 11.535 1.020 -7.217 1.00 72.19 97 VAL A N 1
ATOM 798 C CA . VAL A 1 97 ? 12.248 -0.148 -7.750 1.00 72.19 97 VAL A C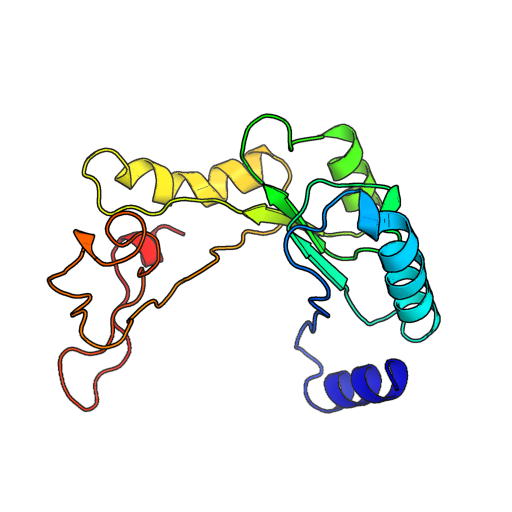A 1
ATOM 799 C C . VAL A 1 97 ? 12.944 0.193 -9.070 1.00 72.19 97 VAL A C 1
ATOM 801 O O . VAL A 1 97 ? 12.622 -0.394 -10.092 1.00 72.19 97 VAL A O 1
ATOM 804 N N . ARG A 1 98 ? 13.856 1.170 -9.108 1.00 78.75 98 ARG A N 1
ATOM 805 C CA . ARG A 1 98 ? 14.537 1.559 -10.367 1.00 78.75 98 ARG A CA 1
ATOM 806 C C . ARG A 1 98 ? 15.472 0.464 -10.884 1.00 78.75 98 ARG A C 1
ATOM 808 O O . ARG A 1 98 ? 15.921 -0.390 -10.123 1.00 78.75 98 ARG A O 1
ATOM 815 N N . LEU A 1 99 ? 15.778 0.512 -12.180 1.00 78.25 99 LEU A N 1
ATOM 816 C CA . LEU A 1 99 ? 16.850 -0.280 -12.797 1.00 78.25 99 LEU A CA 1
ATOM 817 C C . LEU A 1 99 ? 18.248 0.325 -12.591 1.00 78.25 99 LEU A C 1
ATOM 819 O O . LEU A 1 99 ? 19.231 -0.294 -12.995 1.00 78.25 99 LEU A O 1
ATOM 823 N N . ASP A 1 100 ? 18.346 1.502 -11.966 1.00 75.81 100 ASP A N 1
ATOM 824 C CA . ASP A 1 100 ? 19.619 2.170 -11.709 1.00 75.81 100 ASP A CA 1
ATOM 825 C C . ASP A 1 100 ? 20.613 1.241 -10.981 1.00 75.81 100 ASP A C 1
ATOM 827 O O . ASP A 1 100 ? 20.249 0.573 -10.005 1.00 75.81 100 ASP A O 1
ATOM 831 N N . PRO A 1 101 ? 21.898 1.221 -11.391 1.00 68.06 101 PRO A N 1
ATOM 832 C CA . PRO A 1 101 ? 22.895 0.280 -10.874 1.00 68.06 101 PRO A CA 1
ATOM 833 C C . PRO A 1 101 ? 23.163 0.423 -9.370 1.00 68.06 101 PRO A C 1
ATOM 835 O O . PRO A 1 101 ? 23.717 -0.487 -8.758 1.00 68.06 101 PRO A O 1
ATOM 838 N N . TYR A 1 102 ? 22.757 1.535 -8.757 1.00 70.69 102 TYR A N 1
ATOM 839 C CA . TYR A 1 102 ? 22.911 1.795 -7.324 1.00 70.69 102 TYR A CA 1
ATOM 840 C C . TYR A 1 102 ? 21.640 1.504 -6.503 1.00 70.69 102 TYR A C 1
ATOM 842 O O . TYR A 1 102 ? 21.703 1.502 -5.274 1.00 70.69 102 TYR A O 1
ATOM 850 N N . ASP A 1 103 ? 20.502 1.220 -7.148 1.00 74.00 103 ASP A N 1
ATOM 851 C CA . ASP A 1 103 ? 19.200 1.038 -6.488 1.00 74.00 103 ASP A CA 1
ATOM 852 C C . ASP A 1 103 ? 18.808 -0.442 -6.288 1.00 74.00 103 ASP A C 1
ATOM 854 O O . ASP A 1 103 ? 17.816 -0.729 -5.618 1.00 74.00 103 ASP A O 1
ATOM 858 N N . TYR A 1 104 ? 19.596 -1.412 -6.773 1.00 72.00 104 TYR A N 1
ATOM 859 C CA . TYR A 1 104 ? 19.265 -2.846 -6.652 1.00 72.00 104 TYR A CA 1
ATOM 860 C C . TYR A 1 104 ? 19.058 -3.309 -5.199 1.00 72.00 104 TYR A C 1
ATOM 862 O O . TYR A 1 104 ? 18.208 -4.157 -4.924 1.00 72.00 104 TYR A O 1
ATOM 870 N N . ILE A 1 105 ? 19.829 -2.757 -4.254 1.00 78.94 105 ILE A N 1
ATOM 871 C CA . ILE A 1 105 ? 19.721 -3.126 -2.840 1.00 78.94 105 ILE A CA 1
ATOM 872 C C . ILE A 1 105 ? 18.416 -2.616 -2.237 1.00 78.94 105 ILE A C 1
ATOM 874 O O . ILE A 1 105 ? 17.867 -3.245 -1.337 1.00 78.94 105 ILE A O 1
ATOM 878 N N . ARG A 1 106 ? 17.882 -1.509 -2.765 1.00 77.56 106 ARG A N 1
ATOM 879 C CA . ARG A 1 106 ? 16.637 -0.931 -2.282 1.00 77.56 106 ARG A CA 1
ATOM 880 C C . ARG A 1 106 ? 15.488 -1.913 -2.501 1.00 77.56 106 ARG A C 1
ATOM 882 O O . ARG A 1 106 ? 14.809 -2.254 -1.543 1.00 77.56 106 ARG A O 1
ATOM 889 N N . GLY A 1 107 ? 15.322 -2.469 -3.701 1.00 78.12 107 GLY A N 1
ATOM 890 C CA . GLY A 1 107 ? 14.291 -3.490 -3.966 1.00 78.12 107 GLY A CA 1
ATOM 891 C C . GLY A 1 107 ? 14.221 -4.581 -2.886 1.00 78.12 107 GLY A C 1
ATOM 892 O O . GLY A 1 107 ? 13.161 -4.813 -2.318 1.00 78.12 107 GLY A O 1
ATOM 893 N N . ARG A 1 108 ? 15.381 -5.138 -2.517 1.00 81.31 108 ARG A N 1
ATOM 894 C CA . ARG A 1 108 ? 15.511 -6.194 -1.496 1.00 81.31 108 ARG A CA 1
ATOM 895 C C . ARG A 1 108 ? 15.228 -5.743 -0.068 1.00 81.31 108 ARG A C 1
ATOM 897 O O . ARG A 1 108 ? 14.856 -6.566 0.757 1.00 81.31 108 ARG A O 1
ATOM 904 N N . LEU A 1 109 ? 15.486 -4.478 0.256 1.00 86.19 109 LEU A N 1
ATOM 905 C CA . LEU A 1 109 ? 15.307 -3.952 1.610 1.00 86.19 109 LEU A CA 1
ATOM 906 C C . LEU A 1 109 ? 13.858 -3.568 1.911 1.00 86.19 109 LEU A C 1
ATOM 908 O O . LEU A 1 109 ? 13.541 -3.357 3.075 1.00 86.19 109 LEU A O 1
ATOM 912 N N . TYR A 1 110 ? 12.981 -3.505 0.909 1.00 86.00 110 TYR A N 1
ATOM 913 C CA . TYR A 1 110 ? 11.626 -2.992 1.087 1.00 86.00 110 TYR A CA 1
ATOM 914 C C . TYR A 1 110 ? 10.816 -3.755 2.142 1.00 86.00 110 TYR A C 1
ATOM 916 O O . TYR A 1 110 ? 10.281 -3.153 3.073 1.00 86.00 110 TYR A O 1
ATOM 924 N N . THR A 1 111 ? 10.779 -5.085 2.054 1.00 88.44 111 THR A N 1
ATOM 925 C CA . THR A 1 111 ? 10.083 -5.933 3.035 1.00 88.44 111 THR A CA 1
ATOM 926 C C . THR A 1 111 ? 10.712 -5.838 4.421 1.00 88.44 111 THR A C 1
ATOM 928 O O . THR A 1 111 ? 9.996 -5.766 5.419 1.00 88.44 111 THR A O 1
ATOM 931 N N . TRP A 1 112 ? 12.041 -5.734 4.498 1.00 90.56 112 TRP A N 1
ATOM 932 C CA . TRP A 1 112 ? 12.751 -5.501 5.757 1.00 90.56 112 TRP A CA 1
ATOM 933 C C . TRP A 1 112 ? 12.431 -4.145 6.372 1.00 90.56 112 TRP A C 1
ATOM 935 O O . TRP A 1 112 ? 12.342 -4.037 7.591 1.00 90.56 112 TRP A O 1
ATOM 945 N N . GLN A 1 113 ? 12.233 -3.113 5.557 1.00 89.81 113 GLN A N 1
ATOM 946 C CA . GLN A 1 113 ? 11.859 -1.796 6.051 1.00 89.81 113 GLN A CA 1
ATOM 947 C C . GLN A 1 113 ? 10.423 -1.775 6.557 1.00 89.81 113 GLN A C 1
ATOM 949 O O . GLN A 1 113 ? 10.186 -1.200 7.617 1.00 89.81 113 GLN A O 1
ATOM 954 N N . ILE A 1 114 ? 9.495 -2.432 5.850 1.00 92.81 114 ILE A N 1
ATOM 955 C CA . ILE A 1 114 ? 8.117 -2.640 6.321 1.00 92.81 114 ILE A CA 1
ATOM 956 C C . ILE A 1 114 ? 8.153 -3.318 7.689 1.00 92.81 114 ILE A C 1
ATOM 958 O O . ILE A 1 114 ? 7.586 -2.794 8.644 1.00 92.81 114 ILE A O 1
ATOM 962 N N . TYR A 1 115 ? 8.894 -4.425 7.793 1.00 92.56 115 TYR A N 1
ATOM 963 C CA . TYR A 1 115 ? 9.066 -5.155 9.044 1.00 92.56 115 TYR A CA 1
ATOM 964 C C . TYR A 1 115 ? 9.667 -4.273 10.147 1.00 92.56 115 TYR A C 1
ATOM 966 O O . TYR A 1 115 ? 9.147 -4.230 11.255 1.00 92.56 115 TYR A O 1
ATOM 974 N N . SER A 1 116 ? 10.722 -3.509 9.844 1.00 92.25 116 SER A N 1
ATOM 975 C CA . SER A 1 116 ? 11.385 -2.630 10.819 1.00 92.25 116 SER A CA 1
ATOM 976 C C . SER A 1 116 ? 10.521 -1.463 11.309 1.00 92.25 116 SER A C 1
ATOM 978 O O . SER A 1 116 ? 10.845 -0.854 12.325 1.00 92.25 116 SER A O 1
ATOM 980 N N . ALA A 1 117 ? 9.459 -1.132 10.573 1.00 91.75 117 ALA A N 1
ATOM 981 C CA . ALA A 1 117 ? 8.515 -0.073 10.902 1.00 91.75 117 ALA A CA 1
ATOM 982 C C . ALA A 1 117 ? 7.206 -0.613 11.515 1.00 91.75 117 ALA A C 1
ATOM 984 O O . ALA A 1 117 ? 6.242 0.141 11.630 1.00 91.75 117 ALA A O 1
ATOM 985 N N . ASP A 1 118 ? 7.172 -1.896 11.897 1.00 93.75 118 ASP A N 1
ATOM 986 C CA . ASP A 1 118 ? 5.994 -2.607 12.414 1.00 93.75 118 ASP A CA 1
ATOM 987 C C . ASP A 1 118 ? 4.810 -2.652 11.421 1.00 93.75 118 ASP A C 1
ATOM 989 O O . ASP A 1 118 ? 3.650 -2.767 11.812 1.00 93.75 118 ASP A O 1
ATOM 993 N N . GLY A 1 119 ? 5.082 -2.561 10.116 1.00 94.94 119 GLY A N 1
ATOM 994 C CA . GLY A 1 119 ? 4.061 -2.669 9.074 1.00 94.94 119 GLY A CA 1
ATOM 995 C C . GLY A 1 119 ? 3.657 -4.107 8.783 1.00 94.94 119 GLY A C 1
ATOM 996 O O . GLY A 1 119 ? 4.460 -5.034 8.890 1.00 94.94 119 GLY A O 1
ATOM 997 N N . ASN A 1 120 ? 2.418 -4.282 8.328 1.00 95.06 120 ASN A N 1
ATOM 998 C CA . ASN A 1 120 ? 1.862 -5.580 7.947 1.00 95.06 120 ASN A CA 1
ATOM 999 C C . ASN A 1 120 ? 1.513 -5.686 6.452 1.00 95.06 120 ASN A C 1
ATOM 1001 O O . ASN A 1 120 ? 0.877 -6.650 6.030 1.00 95.06 120 ASN A O 1
ATOM 1005 N N . GLY A 1 121 ? 1.958 -4.724 5.639 1.00 93.81 121 GLY A N 1
ATOM 1006 C CA . GLY A 1 121 ? 1.835 -4.796 4.189 1.00 93.81 121 GLY A CA 1
ATOM 1007 C C . GLY A 1 121 ? 2.661 -3.754 3.444 1.00 93.81 121 GLY A C 1
ATOM 1008 O O . GLY A 1 121 ? 3.219 -2.816 4.017 1.00 93.81 121 GLY A O 1
ATOM 1009 N N . GLY A 1 122 ? 2.735 -3.933 2.131 1.00 91.50 122 GLY A N 1
ATOM 1010 C CA . GLY A 1 122 ? 3.421 -3.037 1.211 1.00 91.50 122 GLY A CA 1
ATOM 1011 C C . GLY A 1 122 ? 2.577 -2.803 -0.033 1.00 91.50 122 GLY A C 1
ATOM 1012 O O . GLY A 1 122 ? 1.860 -3.695 -0.481 1.00 91.50 122 GLY A O 1
ATOM 1013 N N . LEU A 1 123 ? 2.667 -1.602 -0.594 1.00 90.62 123 LEU A N 1
ATOM 1014 C CA . LEU A 1 123 ? 2.059 -1.244 -1.866 1.00 90.62 123 LEU A CA 1
ATOM 1015 C C . LEU A 1 123 ? 3.145 -0.822 -2.859 1.00 90.62 123 LEU A C 1
ATOM 1017 O O . LEU A 1 123 ? 3.848 0.174 -2.671 1.00 90.62 123 LEU A O 1
ATOM 1021 N N . LEU A 1 124 ? 3.188 -1.537 -3.980 1.00 85.44 124 LEU A N 1
ATOM 1022 C CA . LEU A 1 124 ? 3.834 -1.082 -5.204 1.00 85.44 124 LEU A CA 1
ATOM 1023 C C . LEU A 1 124 ? 2.755 -0.526 -6.131 1.00 85.44 124 LEU A C 1
ATOM 1025 O O . LEU A 1 124 ? 1.902 -1.269 -6.607 1.00 85.44 124 LEU A O 1
ATOM 1029 N N . TRP A 1 125 ? 2.792 0.786 -6.371 1.00 78.44 125 TRP A N 1
ATOM 1030 C CA . TRP A 1 125 ? 1.758 1.503 -7.128 1.00 78.44 125 TRP A CA 1
ATOM 1031 C C . TRP A 1 125 ? 1.593 0.999 -8.568 1.00 78.44 125 TRP A C 1
ATOM 1033 O O . TRP A 1 125 ? 0.497 1.070 -9.109 1.00 78.44 125 TRP A O 1
ATOM 1043 N N . ASN A 1 126 ? 2.664 0.482 -9.179 1.00 74.19 126 ASN A N 1
ATOM 1044 C CA . ASN A 1 126 ? 2.618 -0.136 -10.495 1.00 74.19 126 ASN A CA 1
ATOM 1045 C C . ASN A 1 126 ? 3.592 -1.303 -10.597 1.00 74.19 126 ASN A C 1
ATOM 1047 O O . ASN A 1 126 ? 4.778 -1.190 -10.284 1.00 74.19 126 ASN A O 1
ATOM 1051 N N . THR A 1 127 ? 3.072 -2.418 -11.094 1.00 80.00 127 THR A N 1
ATOM 1052 C CA . THR A 1 127 ? 3.835 -3.640 -11.349 1.00 80.00 127 THR A CA 1
ATOM 1053 C C . THR A 1 127 ? 3.985 -3.907 -12.849 1.00 80.00 127 THR A C 1
ATOM 1055 O O . THR A 1 127 ? 4.976 -4.514 -13.265 1.00 80.00 127 THR A O 1
ATOM 1058 N N . VAL A 1 128 ? 3.068 -3.365 -13.662 1.00 86.00 128 VAL A N 1
ATOM 1059 C CA . VAL A 1 128 ? 3.048 -3.416 -15.129 1.00 86.00 128 VAL A CA 1
ATOM 1060 C C . VAL A 1 128 ? 2.685 -2.030 -15.673 1.00 86.00 128 VAL A C 1
ATOM 1062 O O . VAL A 1 128 ? 1.533 -1.611 -15.591 1.00 86.00 128 VAL A O 1
ATOM 1065 N N . PHE A 1 129 ? 3.641 -1.325 -16.277 1.00 83.69 129 PHE A N 1
ATOM 1066 C CA . PHE A 1 129 ? 3.388 -0.059 -16.966 1.00 83.69 129 PHE A CA 1
ATOM 1067 C C . PHE A 1 129 ? 3.926 -0.122 -18.396 1.00 83.69 129 PHE A C 1
ATOM 1069 O O . PHE A 1 129 ? 5.136 -0.176 -18.625 1.00 83.69 129 PHE A O 1
ATOM 1076 N N . ASN A 1 130 ? 3.009 -0.143 -19.365 1.00 80.25 130 ASN A N 1
ATOM 1077 C CA . ASN A 1 130 ? 3.322 -0.217 -20.791 1.00 80.25 130 ASN A CA 1
ATOM 1078 C C . ASN A 1 130 ? 2.497 0.817 -21.585 1.00 80.25 130 ASN A C 1
ATOM 1080 O O . ASN A 1 130 ? 1.498 0.466 -22.221 1.00 80.25 130 ASN A O 1
ATOM 1084 N N . PRO A 1 131 ? 2.837 2.113 -21.487 1.00 82.06 131 PRO A N 1
ATOM 1085 C CA . PRO A 1 131 ? 2.147 3.159 -22.230 1.00 82.06 131 PRO A CA 1
ATOM 1086 C C . PRO A 1 131 ? 2.290 2.970 -23.748 1.00 82.06 131 PRO A C 1
ATOM 1088 O O . PRO A 1 131 ? 3.295 2.473 -24.254 1.00 82.06 131 PRO A O 1
ATOM 1091 N N . LYS A 1 132 ? 1.273 3.407 -24.498 1.00 85.69 132 LYS A N 1
ATOM 1092 C CA . LYS A 1 132 ? 1.235 3.267 -25.959 1.00 85.69 132 LYS A CA 1
ATOM 1093 C C . LYS A 1 132 ? 2.471 3.902 -26.609 1.00 85.69 132 LYS A C 1
ATOM 1095 O O . LYS A 1 132 ? 2.758 5.073 -26.385 1.00 85.69 132 LYS A O 1
ATOM 1100 N N . GLY A 1 133 ? 3.143 3.143 -27.475 1.00 86.19 133 GLY A N 1
ATOM 1101 C CA . GLY A 1 133 ? 4.303 3.616 -28.239 1.00 86.19 133 GLY A CA 1
ATOM 1102 C C . GLY A 1 133 ? 5.636 3.574 -27.486 1.00 86.19 133 GLY A C 1
ATOM 1103 O O . GLY A 1 133 ? 6.633 4.043 -28.025 1.00 86.19 133 GLY A O 1
ATOM 1104 N N . ILE A 1 134 ? 5.669 3.014 -26.276 1.00 87.31 134 ILE A N 1
ATOM 1105 C CA . ILE A 1 134 ? 6.892 2.774 -25.504 1.00 87.31 134 ILE A CA 1
ATOM 1106 C C . ILE A 1 134 ? 7.121 1.265 -25.459 1.00 87.31 134 ILE A C 1
ATOM 1108 O O . ILE A 1 134 ? 6.208 0.515 -25.127 1.00 87.31 134 ILE A O 1
ATOM 1112 N N . ASN A 1 135 ? 8.324 0.807 -25.810 1.00 87.75 135 ASN A N 1
ATOM 1113 C CA . ASN A 1 135 ? 8.690 -0.594 -25.652 1.00 87.75 135 ASN A CA 1
ATOM 1114 C C . ASN A 1 135 ? 9.373 -0.785 -24.288 1.00 87.75 135 ASN A C 1
ATOM 1116 O O . ASN A 1 135 ? 10.537 -0.408 -24.148 1.00 87.75 135 ASN A O 1
ATOM 1120 N N . PRO A 1 136 ? 8.719 -1.404 -23.289 1.00 86.81 136 PRO A N 1
ATOM 1121 C CA . PRO A 1 136 ? 9.274 -1.511 -21.945 1.00 86.81 136 PRO A CA 1
ATOM 1122 C C . PRO A 1 136 ? 10.570 -2.324 -21.905 1.00 86.81 136 PRO A C 1
ATOM 1124 O O . PRO A 1 136 ? 11.328 -2.166 -20.959 1.00 86.81 136 PRO A O 1
ATOM 1127 N N . TRP A 1 137 ? 10.858 -3.144 -22.923 1.00 86.94 137 TRP A N 1
ATOM 1128 C CA . TRP A 1 137 ? 12.093 -3.923 -23.020 1.00 86.94 137 TRP A CA 1
ATOM 1129 C C . TRP A 1 137 ? 13.336 -3.097 -23.347 1.00 86.94 137 TRP A C 1
ATOM 1131 O O . TRP A 1 137 ? 14.431 -3.525 -23.005 1.00 86.94 137 TRP A O 1
ATOM 1141 N N . ASN A 1 138 ? 13.178 -1.944 -24.006 1.00 87.00 138 ASN A N 1
ATOM 1142 C CA . ASN A 1 138 ? 14.307 -1.163 -24.526 1.00 87.00 138 ASN A CA 1
ATOM 1143 C C . ASN A 1 138 ? 14.222 0.334 -24.177 1.00 87.00 138 ASN A C 1
ATOM 1145 O O . ASN A 1 138 ? 15.241 1.016 -24.131 1.00 87.00 138 ASN A O 1
ATOM 1149 N N . ASP A 1 139 ? 13.025 0.862 -23.917 1.00 86.62 139 ASP A N 1
ATOM 1150 C CA . ASP A 1 139 ? 12.770 2.273 -23.622 1.00 86.62 139 ASP A CA 1
ATOM 1151 C C . ASP A 1 139 ? 12.674 2.533 -22.103 1.00 86.62 139 ASP A C 1
ATOM 1153 O O . ASP A 1 139 ? 11.756 3.212 -21.636 1.00 86.62 139 ASP A O 1
ATOM 1157 N N . PHE A 1 140 ? 13.602 1.996 -21.302 1.00 79.00 140 PHE A N 1
ATOM 1158 C CA . PHE A 1 140 ? 13.531 2.089 -19.833 1.00 79.00 140 PHE A CA 1
ATOM 1159 C C . PHE A 1 140 ? 13.435 3.533 -19.326 1.00 79.00 140 PHE A C 1
ATOM 1161 O O . PHE A 1 140 ? 12.641 3.812 -18.432 1.00 79.00 140 PHE A O 1
ATOM 1168 N N . GLU A 1 141 ? 14.145 4.466 -19.956 1.00 78.81 141 GLU A N 1
ATOM 1169 C CA . GLU A 1 141 ? 14.101 5.899 -19.623 1.00 78.81 141 GLU A CA 1
ATOM 1170 C C . GLU A 1 141 ? 12.725 6.543 -19.853 1.00 78.81 141 GLU A C 1
ATOM 1172 O O . GLU A 1 141 ? 12.395 7.563 -19.253 1.00 78.81 141 GLU A O 1
ATOM 1177 N N . LYS A 1 142 ? 11.893 5.947 -20.716 1.00 77.75 142 LYS A N 1
ATOM 1178 C CA . LYS A 1 142 ? 10.519 6.403 -20.982 1.00 77.75 142 LYS A CA 1
ATOM 1179 C C . LYS A 1 142 ? 9.493 5.709 -20.089 1.00 77.75 142 LYS A C 1
ATOM 1181 O O . LYS A 1 142 ? 8.332 6.112 -20.050 1.00 77.75 142 LYS A O 1
ATOM 1186 N N . THR A 1 143 ? 9.906 4.676 -19.363 1.00 72.94 143 THR A N 1
ATOM 1187 C CA . THR A 1 143 ? 9.110 4.085 -18.288 1.00 72.94 143 THR A CA 1
ATOM 1188 C C . THR A 1 143 ? 9.413 4.838 -16.994 1.00 72.94 143 THR A C 1
ATOM 1190 O O . THR A 1 143 ? 10.561 5.172 -16.709 1.00 72.94 143 THR A O 1
ATOM 1193 N N . HIS A 1 144 ? 8.379 5.171 -16.220 1.00 74.50 144 HIS A N 1
ATOM 1194 C CA . HIS A 1 144 ? 8.505 6.030 -15.041 1.00 74.50 144 HIS A CA 1
ATOM 1195 C C . HIS A 1 144 ? 9.674 5.606 -14.130 1.00 74.50 144 HIS A C 1
ATOM 1197 O O . HIS A 1 144 ? 9.708 4.472 -13.649 1.00 74.50 144 HIS A O 1
ATOM 1203 N N . SER A 1 145 ? 10.581 6.545 -13.819 1.00 75.81 145 SER A N 1
ATOM 1204 C CA . SER A 1 145 ? 11.743 6.312 -12.945 1.00 75.81 145 SER A CA 1
ATOM 1205 C C . SER A 1 145 ? 12.632 5.140 -13.398 1.00 75.81 145 SER A C 1
ATOM 1207 O O . SER A 1 145 ? 12.958 4.285 -12.578 1.00 75.81 145 SER A O 1
ATOM 1209 N N . CYS A 1 146 ? 12.989 5.069 -14.685 1.00 80.25 146 CYS A N 1
ATOM 1210 C CA . CYS A 1 146 ? 13.879 4.040 -15.241 1.00 80.25 146 CYS A CA 1
ATOM 1211 C C . CYS A 1 146 ? 13.420 2.610 -14.884 1.00 80.25 146 CYS A C 1
ATOM 1213 O O . CYS A 1 146 ? 14.041 1.883 -14.105 1.00 80.25 146 CYS A O 1
ATOM 1215 N N . GLY A 1 147 ? 12.244 2.225 -15.380 1.00 79.75 147 GLY A N 1
ATOM 1216 C CA . GLY A 1 147 ? 11.640 0.915 -15.112 1.00 79.75 147 GLY A CA 1
ATOM 1217 C C . GLY A 1 147 ? 10.958 0.791 -13.750 1.00 79.75 147 GLY A C 1
ATOM 1218 O O . GLY A 1 147 ? 10.417 -0.271 -13.449 1.00 79.75 147 GLY A O 1
ATOM 1219 N N . GLY A 1 148 ? 10.935 1.841 -12.925 1.00 78.75 148 GLY A N 1
ATOM 1220 C CA . GLY A 1 148 ? 10.334 1.827 -11.586 1.00 78.75 148 GLY A CA 1
ATOM 1221 C C . GLY A 1 148 ? 8.826 1.543 -11.539 1.00 78.75 148 GLY A C 1
ATOM 1222 O O . GLY A 1 148 ? 8.314 1.226 -10.472 1.00 78.75 148 GLY A O 1
ATOM 1223 N N . ALA A 1 149 ? 8.125 1.634 -12.672 1.00 78.88 149 ALA A N 1
ATOM 1224 C CA . ALA A 1 149 ? 6.712 1.260 -12.815 1.00 78.88 149 ALA A CA 1
ATOM 1225 C C . ALA A 1 149 ? 6.488 -0.080 -13.544 1.00 78.88 149 ALA A C 1
ATOM 1227 O O . ALA A 1 149 ? 5.348 -0.466 -13.792 1.00 78.88 149 ALA A O 1
ATOM 1228 N N . THR A 1 150 ? 7.561 -0.784 -13.915 1.00 86.00 150 THR A N 1
ATOM 1229 C CA . THR A 1 150 ? 7.494 -2.010 -14.720 1.00 86.00 150 THR A CA 1
ATOM 1230 C C . THR A 1 150 ? 8.450 -3.039 -14.135 1.00 86.00 150 THR A C 1
ATOM 1232 O O . THR A 1 150 ? 9.650 -3.029 -14.419 1.00 86.00 150 THR A O 1
ATOM 1235 N N . ILE A 1 151 ? 7.925 -3.923 -13.284 1.00 86.38 151 ILE A N 1
ATOM 1236 C CA . ILE A 1 151 ? 8.676 -5.057 -12.718 1.00 86.38 151 ILE A CA 1
ATOM 1237 C C . ILE A 1 151 ? 8.221 -6.408 -13.277 1.00 86.38 151 ILE A C 1
ATOM 1239 O O . ILE A 1 151 ? 8.974 -7.377 -13.168 1.00 86.38 151 ILE A O 1
ATOM 1243 N N . PHE A 1 152 ? 7.060 -6.451 -13.931 1.00 90.19 152 PHE A N 1
ATOM 1244 C CA . PHE A 1 152 ? 6.639 -7.519 -14.831 1.00 90.19 152 PHE A CA 1
ATOM 1245 C C . PHE A 1 152 ? 6.525 -6.948 -16.243 1.00 90.19 152 PHE A C 1
ATOM 1247 O O . PHE A 1 152 ? 5.979 -5.862 -16.451 1.00 90.19 152 PHE A O 1
ATOM 1254 N N . TYR A 1 153 ? 7.073 -7.674 -17.208 1.00 90.56 153 TYR A N 1
ATOM 1255 C CA . TYR A 1 153 ? 7.191 -7.242 -18.591 1.00 90.56 153 TYR A CA 1
ATOM 1256 C C . TYR A 1 153 ? 6.183 -7.981 -19.475 1.00 90.56 153 TYR A C 1
ATOM 1258 O O . TYR A 1 153 ? 5.859 -9.138 -19.192 1.00 90.56 153 TYR A O 1
ATOM 1266 N N . PRO A 1 154 ? 5.678 -7.337 -20.544 1.00 90.19 154 PRO A N 1
ATOM 1267 C CA . PRO A 1 154 ? 4.824 -8.019 -21.505 1.00 90.19 154 PRO A CA 1
ATOM 1268 C C . PRO A 1 154 ? 5.599 -9.154 -22.188 1.00 90.19 154 PRO A C 1
ATOM 1270 O O . PRO A 1 154 ? 6.812 -9.026 -22.351 1.00 90.19 154 PRO A O 1
ATOM 1273 N N . PRO A 1 155 ? 4.922 -10.224 -22.624 1.00 91.44 155 PRO A N 1
ATOM 1274 C CA . PRO A 1 155 ? 5.565 -11.343 -23.307 1.00 91.44 155 PRO A CA 1
ATOM 1275 C C . PRO A 1 155 ? 6.383 -10.899 -24.528 1.00 91.44 155 PRO A C 1
ATOM 1277 O O . PRO A 1 155 ? 6.053 -9.905 -25.184 1.00 91.44 155 PRO A O 1
ATOM 1280 N N . LEU A 1 156 ? 7.449 -11.639 -24.850 1.00 88.81 156 LEU A N 1
ATOM 1281 C CA . LEU A 1 156 ? 8.274 -11.372 -26.035 1.00 88.81 156 LEU A CA 1
ATOM 1282 C C . LEU A 1 156 ? 7.660 -11.986 -27.295 1.00 88.81 156 LEU A C 1
ATOM 1284 O O . LEU A 1 156 ? 7.911 -11.504 -28.402 1.00 88.81 156 LEU A O 1
ATOM 1288 N N . LYS A 1 157 ? 6.873 -13.051 -27.129 1.00 91.00 157 LYS A N 1
ATOM 1289 C CA . LYS A 1 157 ? 6.193 -13.764 -28.211 1.00 91.00 157 LYS A CA 1
ATOM 1290 C C . LYS A 1 157 ? 4.721 -13.976 -27.888 1.00 91.00 157 LYS A C 1
ATOM 1292 O O . LYS A 1 157 ? 4.315 -14.042 -26.732 1.00 91.00 157 LYS A O 1
ATOM 1297 N N . GLU A 1 158 ? 3.919 -14.119 -28.932 1.00 89.62 158 GLU A N 1
ATOM 1298 C CA . GLU A 1 158 ? 2.518 -14.498 -28.785 1.00 89.62 158 GLU A CA 1
ATOM 1299 C C . GLU A 1 158 ? 2.398 -15.860 -28.083 1.00 89.62 158 GLU A C 1
ATOM 1301 O O . GLU A 1 158 ? 3.125 -16.801 -28.403 1.00 89.62 158 GLU A O 1
ATOM 1306 N N . GLY A 1 159 ? 1.498 -15.948 -27.103 1.00 91.44 159 GLY A N 1
ATOM 1307 C CA . GLY A 1 159 ? 1.290 -17.150 -26.292 1.00 91.44 159 GLY A CA 1
ATOM 1308 C C . GLY A 1 159 ? 2.189 -17.275 -25.056 1.00 91.44 159 GLY A C 1
ATOM 1309 O O . GLY A 1 159 ? 1.981 -18.197 -24.273 1.00 91.44 159 GLY A O 1
ATOM 1310 N N . GLU A 1 160 ? 3.151 -16.369 -24.844 1.00 92.56 160 GLU A N 1
ATOM 1311 C CA . GLU A 1 160 ? 3.911 -16.303 -23.588 1.00 92.56 160 GLU A CA 1
ATOM 1312 C C . GLU A 1 160 ? 3.139 -15.537 -22.495 1.00 92.56 160 GLU A C 1
ATOM 1314 O O . GLU A 1 160 ? 2.307 -14.667 -22.770 1.00 92.56 160 GLU A O 1
ATOM 1319 N 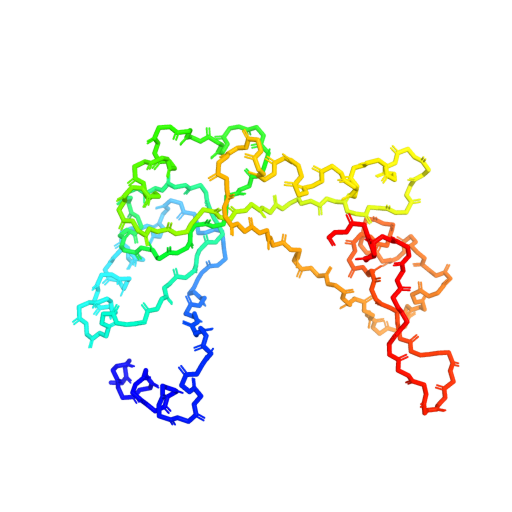N . GLU A 1 161 ? 3.441 -15.851 -21.235 1.00 92.19 161 GLU A N 1
ATOM 1320 C CA . GLU A 1 161 ? 2.941 -15.120 -20.067 1.00 92.19 161 GLU A CA 1
ATOM 1321 C C . GLU A 1 161 ? 3.780 -13.860 -19.785 1.00 92.19 161 GLU A C 1
ATOM 1323 O O . GLU A 1 161 ? 4.812 -13.608 -20.413 1.00 92.19 161 GLU A O 1
ATOM 1328 N N . MET A 1 162 ? 3.349 -13.049 -18.814 1.00 92.00 162 MET A N 1
ATOM 1329 C CA . MET A 1 162 ? 4.159 -11.922 -18.346 1.00 92.00 162 MET A CA 1
ATOM 1330 C C . MET A 1 162 ? 5.489 -12.407 -17.765 1.00 92.00 162 MET A C 1
ATOM 1332 O O . MET A 1 162 ? 5.536 -13.358 -16.987 1.00 92.00 162 MET A O 1
ATOM 1336 N N . ILE A 1 163 ? 6.570 -11.701 -18.089 1.00 92.44 163 ILE A N 1
ATOM 1337 C CA . ILE A 1 163 ? 7.921 -12.081 -17.680 1.00 92.44 163 ILE A CA 1
ATOM 1338 C C . ILE A 1 163 ? 8.298 -11.310 -16.406 1.00 92.44 163 ILE A C 1
ATOM 1340 O O . ILE A 1 163 ? 8.389 -10.076 -16.447 1.00 92.44 163 ILE A O 1
ATOM 1344 N N . PRO A 1 164 ? 8.524 -11.982 -15.260 1.00 90.69 164 PRO A N 1
ATOM 1345 C CA . PRO A 1 164 ? 8.961 -11.311 -14.044 1.00 90.69 164 PRO A CA 1
ATOM 1346 C C . PRO A 1 164 ? 10.409 -10.838 -14.187 1.00 90.69 164 PRO A C 1
ATOM 1348 O O . PRO A 1 164 ? 11.271 -11.534 -14.723 1.00 90.69 164 PRO A O 1
ATOM 1351 N N . SER A 1 165 ? 10.702 -9.652 -13.667 1.00 87.31 165 SER A N 1
ATOM 1352 C CA . SER A 1 165 ? 12.082 -9.187 -13.538 1.00 87.31 165 SER A CA 1
ATOM 1353 C C . SER A 1 165 ? 12.760 -9.754 -12.295 1.00 87.31 165 SER A C 1
ATOM 1355 O O . SER A 1 165 ? 12.104 -10.163 -11.338 1.00 87.31 165 SER A O 1
ATOM 1357 N N . LEU A 1 166 ? 14.092 -9.661 -12.241 1.00 84.75 166 LEU A N 1
ATOM 1358 C CA . LEU A 1 166 ? 14.841 -9.955 -11.017 1.00 84.75 166 LEU A CA 1
ATOM 1359 C C . LEU A 1 166 ? 14.370 -9.097 -9.825 1.00 84.75 166 LEU A C 1
ATOM 1361 O O . LEU A 1 166 ? 14.450 -9.551 -8.690 1.00 84.75 166 LEU A O 1
ATOM 1365 N N . ARG A 1 167 ? 13.863 -7.880 -10.073 1.00 84.19 167 ARG A N 1
ATOM 1366 C CA . ARG A 1 167 ? 13.310 -7.002 -9.030 1.00 84.19 167 ARG A CA 1
ATOM 1367 C C . ARG A 1 167 ? 12.011 -7.565 -8.454 1.00 84.19 167 ARG A C 1
ATOM 1369 O O . ARG A 1 167 ? 11.825 -7.469 -7.253 1.00 84.19 167 ARG A O 1
ATOM 1376 N N . ALA A 1 168 ? 11.161 -8.195 -9.269 1.00 84.75 168 ALA A N 1
ATOM 1377 C CA . ALA A 1 168 ? 9.928 -8.829 -8.793 1.00 84.75 168 ALA A CA 1
ATOM 1378 C C . ALA A 1 168 ? 10.203 -10.015 -7.852 1.00 84.75 168 ALA A C 1
ATOM 1380 O O . ALA A 1 168 ? 9.463 -10.217 -6.903 1.00 84.75 168 ALA A O 1
ATOM 1381 N N . ALA A 1 169 ? 11.295 -10.754 -8.072 1.00 82.19 169 ALA A N 1
ATOM 1382 C CA . ALA A 1 169 ? 11.713 -11.859 -7.202 1.00 82.19 169 ALA A CA 1
ATOM 1383 C C . ALA A 1 169 ? 12.377 -11.408 -5.883 1.00 82.19 169 ALA A C 1
ATOM 1385 O O . ALA A 1 169 ? 12.774 -12.244 -5.075 1.00 82.19 169 ALA A O 1
ATOM 1386 N N . GLN A 1 170 ? 12.584 -10.102 -5.700 1.00 75.88 170 GLN A N 1
ATOM 1387 C CA . GLN A 1 170 ? 13.238 -9.523 -4.523 1.00 75.88 170 GLN A CA 1
ATOM 1388 C C . GLN A 1 170 ? 12.256 -8.880 -3.544 1.00 75.88 170 GLN A C 1
ATOM 1390 O O . GLN A 1 170 ? 12.698 -8.424 -2.488 1.00 75.88 170 GLN A O 1
ATOM 1395 N N . VAL A 1 171 ? 10.977 -8.812 -3.916 1.00 69.81 171 VAL A N 1
ATOM 1396 C CA . VAL A 1 171 ? 9.895 -8.240 -3.111 1.00 69.81 171 VAL A CA 1
ATOM 1397 C C . VAL A 1 171 ? 9.097 -9.346 -2.445 1.00 69.81 171 VAL A C 1
ATOM 1399 O O . VAL A 1 171 ? 8.938 -10.412 -3.078 1.00 69.81 171 VAL A O 1
#

Radius of gyration: 18.51 Å; chains: 1; bounding box: 49×38×47 Å

Foldseek 3Di:
DLQVVLVVCCVVPVPDQDEDEDDEADDPVCLQVQQVVQQVSCVSHVSHAYEYAAADDPSNHDHQEYAFEPDPPRQDLVSQVVSVVVNGFYEYEPQQLAPPPVCPVSLQCRVVVCVVSVGDYYDQPAACDDDPPAQVVPRQVPPPRRCRRHQWHCDPDPPDDTHGHPSNVSD

Secondary structure (DSSP, 8-state):
-HHHHHHHHHHH-TT---EEE--SS--GGGHHHHHHHHHHHHHH-TT-EEEEESS--GGG---SEEEEE-STT---HHHHHHHHHTT-EEEEE-------TTTHHHHHHHHHHHHHTT-SEE--S-S----TT--TTT-GGGSHHHHTT-SEE--SSTT--PEEPTTGGG-